Protein AF-A0A1V6BU90-F1 (afdb_monomer)

Structure (mmCIF, N/CA/C/O backbone):
data_AF-A0A1V6BU90-F1
#
_entry.id   AF-A0A1V6BU90-F1
#
loop_
_atom_site.group_PDB
_atom_site.id
_atom_site.type_symbol
_atom_site.label_atom_id
_atom_site.label_alt_id
_atom_site.label_comp_id
_atom_site.label_asym_id
_atom_site.label_entity_id
_atom_site.label_seq_id
_atom_site.pdbx_PDB_ins_code
_atom_site.Cartn_x
_atom_site.Cartn_y
_atom_site.Cartn_z
_atom_site.occupancy
_atom_site.B_iso_or_equiv
_atom_site.auth_seq_id
_atom_site.auth_comp_id
_atom_site.auth_asym_id
_atom_site.auth_atom_id
_atom_site.pdbx_PDB_model_num
ATOM 1 N N . MET A 1 1 ? 3.455 10.660 -8.938 1.00 81.81 1 MET A N 1
ATOM 2 C CA . MET A 1 1 ? 2.937 9.290 -8.800 1.00 81.81 1 MET A CA 1
ATOM 3 C C . MET A 1 1 ? 1.426 9.370 -8.844 1.00 81.81 1 MET A C 1
ATOM 5 O O . MET A 1 1 ? 0.867 10.224 -8.167 1.00 81.81 1 MET A O 1
ATOM 9 N N . THR A 1 2 ? 0.799 8.547 -9.671 1.00 91.94 2 THR A N 1
ATOM 10 C CA . THR A 1 2 ? -0.652 8.400 -9.817 1.00 91.94 2 THR A CA 1
ATOM 11 C C . THR A 1 2 ? -1.010 6.924 -9.713 1.00 91.94 2 THR A C 1
ATOM 13 O O . THR A 1 2 ? -0.186 6.069 -10.028 1.00 91.94 2 THR A O 1
ATOM 16 N N . THR A 1 3 ? -2.219 6.607 -9.256 1.00 93.06 3 THR A N 1
ATOM 17 C CA . THR A 1 3 ? -2.754 5.247 -9.387 1.00 93.06 3 THR A CA 1
ATOM 18 C C . THR A 1 3 ? -3.001 4.969 -10.864 1.00 93.06 3 THR A C 1
ATOM 20 O O . THR A 1 3 ? -3.596 5.796 -11.557 1.00 93.06 3 THR A O 1
ATOM 23 N N . ASN A 1 4 ? -2.540 3.816 -11.338 1.00 94.31 4 ASN A N 1
ATOM 24 C CA . ASN A 1 4 ? -2.739 3.404 -12.716 1.00 94.31 4 ASN A CA 1
ATOM 25 C C . ASN A 1 4 ? -4.240 3.292 -13.022 1.00 94.31 4 ASN A C 1
ATOM 27 O O . ASN A 1 4 ? -4.994 2.704 -12.251 1.00 94.31 4 ASN A O 1
ATOM 31 N N . SER A 1 5 ? -4.668 3.848 -14.153 1.00 91.69 5 SER A N 1
ATOM 32 C CA . SER A 1 5 ? -6.085 3.908 -14.530 1.00 91.69 5 SER A CA 1
ATOM 33 C C . SER A 1 5 ? -6.577 2.703 -15.335 1.00 91.69 5 SER A C 1
ATOM 35 O O . SER A 1 5 ? -7.775 2.595 -15.581 1.00 91.69 5 SER A O 1
ATOM 37 N N . LEU A 1 6 ? -5.677 1.816 -15.775 1.00 92.00 6 LEU A N 1
ATOM 38 C CA . LEU A 1 6 ? -6.030 0.647 -16.589 1.00 92.00 6 LEU A CA 1
ATOM 39 C C . LEU A 1 6 ? -6.380 -0.571 -15.733 1.00 92.00 6 LEU A C 1
ATOM 41 O O . LEU A 1 6 ? -7.173 -1.407 -16.157 1.00 92.00 6 LEU A O 1
ATOM 45 N N . ILE A 1 7 ? -5.761 -0.691 -14.557 1.00 92.88 7 ILE A N 1
ATOM 46 C CA . ILE A 1 7 ? -5.984 -1.796 -13.627 1.00 92.88 7 ILE A CA 1
ATOM 47 C C . ILE A 1 7 ? -6.564 -1.229 -12.340 1.00 92.88 7 ILE A C 1
ATOM 49 O O . ILE A 1 7 ? -5.882 -0.516 -11.603 1.00 92.88 7 ILE A O 1
ATOM 53 N N . GLU A 1 8 ? -7.818 -1.581 -12.066 1.00 95.62 8 GLU A N 1
ATOM 54 C CA . GLU A 1 8 ? -8.480 -1.197 -10.826 1.00 95.62 8 GLU A CA 1
ATOM 55 C C . GLU A 1 8 ? -7.755 -1.797 -9.613 1.00 95.62 8 GLU A C 1
ATOM 57 O O . GLU A 1 8 ? -7.413 -2.988 -9.614 1.00 95.62 8 GLU A O 1
ATOM 62 N N . PRO A 1 9 ? -7.521 -1.002 -8.554 1.00 97.00 9 PRO A N 1
ATOM 63 C CA . PRO A 1 9 ? -6.988 -1.532 -7.315 1.00 97.00 9 P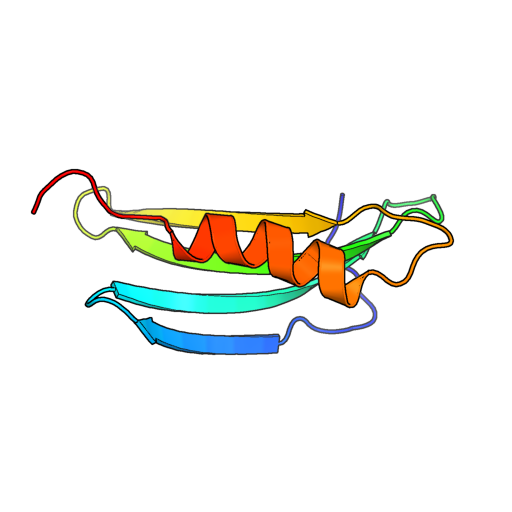RO A CA 1
ATOM 64 C C . PRO A 1 9 ? -7.944 -2.548 -6.689 1.00 97.00 9 PRO A C 1
ATOM 66 O O . PRO A 1 9 ? -9.136 -2.296 -6.516 1.00 97.00 9 PRO A O 1
ATOM 69 N N . SER A 1 10 ? -7.400 -3.686 -6.276 1.00 97.75 10 SER A N 1
ATOM 70 C CA . SER A 1 10 ? -8.129 -4.634 -5.434 1.00 97.75 10 SER A CA 1
ATOM 71 C C . SER A 1 10 ? -8.073 -4.184 -3.980 1.00 97.75 10 SER A C 1
ATOM 73 O O . SER A 1 10 ? -7.042 -3.666 -3.541 1.00 97.75 10 SER A O 1
ATOM 75 N N . TYR A 1 11 ? -9.127 -4.453 -3.213 1.00 98.00 11 TYR A N 1
ATOM 76 C CA . TYR A 1 11 ? -9.132 -4.230 -1.773 1.00 98.00 11 TYR A CA 1
ATOM 77 C C . TYR A 1 11 ? -9.646 -5.451 -1.013 1.00 98.00 11 TYR A C 1
ATOM 79 O O . TYR A 1 11 ? -10.403 -6.266 -1.545 1.00 98.00 11 TYR A O 1
ATOM 87 N N . ARG A 1 12 ? -9.245 -5.573 0.252 1.00 98.12 12 ARG A N 1
ATOM 88 C CA . ARG A 1 12 ? -9.798 -6.553 1.191 1.00 98.12 12 ARG A CA 1
ATOM 89 C C . ARG A 1 12 ? -9.793 -6.012 2.614 1.00 98.12 12 ARG A C 1
ATOM 91 O O . ARG A 1 12 ? -8.882 -5.286 3.004 1.00 98.12 12 ARG A O 1
ATOM 98 N N . TRP A 1 13 ? -10.782 -6.419 3.399 1.00 98.19 13 TRP A N 1
ATOM 99 C CA . TRP A 1 13 ? -10.788 -6.198 4.843 1.00 98.19 13 TRP A CA 1
ATOM 100 C C . TRP A 1 13 ? -9.808 -7.158 5.517 1.00 98.19 13 TRP A C 1
ATOM 102 O O . TRP A 1 13 ? -9.778 -8.349 5.197 1.00 98.19 13 TRP A O 1
ATOM 112 N N . VAL A 1 14 ? -9.000 -6.642 6.438 1.00 97.94 14 VAL A N 1
ATOM 113 C CA . VAL A 1 14 ? -7.977 -7.404 7.151 1.00 97.94 14 VAL A CA 1
ATOM 114 C C . VAL A 1 14 ? -8.151 -7.212 8.649 1.00 97.94 14 VAL A C 1
ATOM 116 O O . VAL A 1 14 ? -8.231 -6.087 9.135 1.00 97.94 14 VAL A O 1
ATOM 119 N N . ASN A 1 15 ? -8.172 -8.337 9.363 1.00 96.31 15 ASN A N 1
ATOM 120 C CA . ASN A 1 15 ? -8.042 -8.399 10.812 1.00 96.31 15 ASN A CA 1
ATOM 121 C C . ASN A 1 15 ? -6.692 -9.049 11.121 1.00 96.31 15 ASN A C 1
ATOM 123 O O . ASN A 1 15 ? -6.486 -10.218 10.788 1.00 96.31 15 ASN A O 1
ATOM 127 N N . TYR A 1 16 ? -5.765 -8.300 11.711 1.00 94.25 16 TYR A N 1
ATOM 128 C CA . TYR A 1 16 ? -4.414 -8.775 12.017 1.00 94.25 16 TYR A CA 1
ATOM 129 C C . TYR A 1 16 ? -3.873 -8.056 13.253 1.00 94.25 16 TYR A C 1
ATOM 131 O O . TYR A 1 16 ? -3.994 -6.840 13.333 1.00 94.25 16 TYR A O 1
ATOM 139 N N . ASN A 1 17 ? -3.292 -8.787 14.213 1.00 91.81 17 ASN A N 1
ATOM 140 C CA . ASN A 1 17 ? -2.772 -8.232 15.475 1.00 91.81 17 ASN A CA 1
ATOM 141 C C . ASN A 1 17 ? -3.748 -7.261 16.171 1.00 91.81 17 ASN A C 1
ATOM 143 O O . ASN A 1 17 ? -3.378 -6.145 16.512 1.00 91.81 17 ASN A O 1
ATOM 147 N N . ASN A 1 18 ? -5.017 -7.657 16.326 1.00 91.06 18 ASN A N 1
ATOM 148 C CA . ASN A 1 18 ? -6.097 -6.822 16.884 1.00 91.06 18 ASN A CA 1
ATOM 149 C C . ASN A 1 18 ? -6.367 -5.498 16.140 1.00 91.06 18 ASN A C 1
ATOM 151 O O . ASN A 1 18 ? -7.159 -4.682 16.602 1.00 91.06 18 ASN A O 1
ATOM 155 N N . ARG A 1 19 ? -5.785 -5.298 14.955 1.00 91.38 19 ARG A N 1
ATOM 156 C CA . ARG A 1 19 ? -6.021 -4.140 14.096 1.00 91.38 19 ARG A CA 1
ATOM 157 C C . ARG A 1 19 ? -6.972 -4.520 12.967 1.00 91.38 19 ARG A C 1
ATOM 159 O O . ARG A 1 19 ? -6.815 -5.567 12.335 1.00 91.38 19 ARG A O 1
ATOM 166 N N . GLN A 1 20 ? -7.945 -3.650 12.711 1.00 95.62 20 GLN A N 1
ATOM 167 C CA . GLN A 1 20 ? -8.853 -3.751 11.570 1.00 95.62 20 GLN A CA 1
ATOM 168 C C . GLN A 1 20 ? -8.500 -2.668 10.557 1.00 95.62 20 GLN A C 1
ATOM 170 O O . GLN A 1 20 ? -8.444 -1.488 10.904 1.00 95.62 20 GLN A O 1
ATOM 175 N N . PHE A 1 21 ? -8.255 -3.060 9.313 1.00 97.44 21 PHE A N 1
ATOM 176 C CA . PHE A 1 21 ? -7.908 -2.126 8.245 1.00 97.44 21 PHE A CA 1
ATOM 177 C C . PHE A 1 21 ? -8.317 -2.660 6.877 1.00 97.44 21 PHE A C 1
ATOM 179 O O . PHE A 1 21 ? -8.606 -3.847 6.706 1.00 97.44 21 PHE A O 1
ATOM 186 N N . VAL A 1 22 ? -8.333 -1.772 5.888 1.00 98.38 22 VAL A N 1
ATOM 187 C CA . VAL A 1 22 ? -8.468 -2.157 4.481 1.00 98.38 22 VAL A CA 1
ATOM 188 C C . VAL A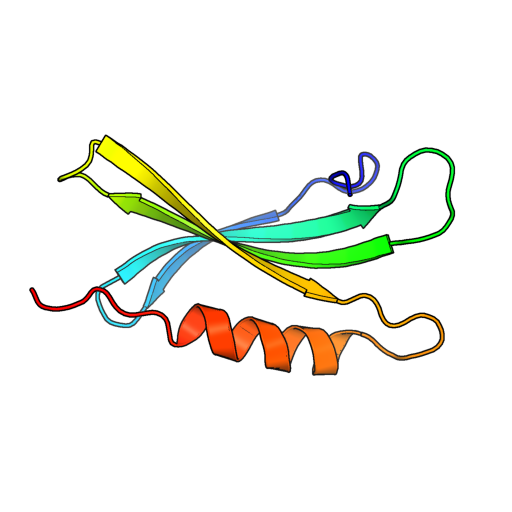 1 22 ? -7.073 -2.256 3.880 1.00 98.38 22 VAL A C 1
ATOM 190 O O . VAL A 1 22 ? -6.305 -1.300 3.938 1.00 98.38 22 VAL A O 1
ATOM 193 N N . GLU A 1 23 ? -6.742 -3.403 3.296 1.00 98.38 23 GLU A N 1
ATOM 194 C CA . GLU A 1 23 ? -5.565 -3.538 2.442 1.00 98.38 23 GLU A CA 1
ATOM 195 C C . GLU A 1 23 ? -5.972 -3.263 0.995 1.00 98.38 23 GLU A C 1
ATOM 197 O O . GLU A 1 23 ? -6.881 -3.914 0.480 1.00 98.38 23 GLU A O 1
ATOM 202 N N . ILE A 1 24 ? -5.283 -2.332 0.340 1.00 98.19 24 ILE A N 1
ATOM 203 C CA . ILE A 1 24 ? -5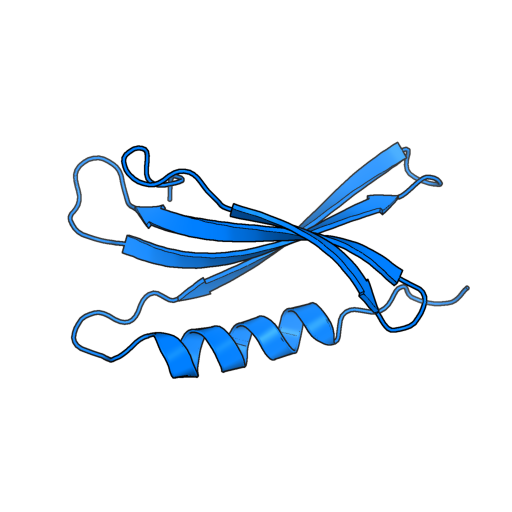.452 -2.000 -1.075 1.00 98.19 24 ILE A CA 1
ATOM 204 C C . ILE A 1 24 ? -4.176 -2.391 -1.814 1.00 98.19 24 ILE A C 1
ATOM 206 O O . ILE A 1 24 ? -3.070 -2.139 -1.340 1.00 98.19 24 ILE A O 1
ATOM 210 N N . ARG A 1 25 ? -4.313 -3.001 -2.988 1.00 97.88 25 ARG A N 1
ATOM 211 C CA . ARG A 1 25 ? -3.194 -3.317 -3.880 1.00 97.88 25 ARG A CA 1
ATOM 212 C C . ARG A 1 25 ? -3.495 -2.816 -5.271 1.00 97.88 25 ARG A C 1
ATOM 214 O O . ARG A 1 25 ? -4.599 -3.011 -5.772 1.00 97.88 25 ARG A O 1
ATOM 221 N N . GLY A 1 26 ? -2.490 -2.244 -5.911 1.00 97.06 26 GLY A N 1
ATOM 222 C CA . GLY A 1 26 ? -2.624 -1.752 -7.268 1.00 97.06 26 GLY A CA 1
ATOM 223 C C . GLY A 1 26 ? -1.282 -1.464 -7.908 1.00 97.06 26 GLY A C 1
ATOM 224 O O . GLY A 1 26 ? -0.218 -1.848 -7.408 1.00 97.06 26 GLY A O 1
ATOM 225 N N . LEU A 1 27 ? -1.356 -0.783 -9.042 1.00 96.81 27 LEU A N 1
ATOM 226 C CA . LEU A 1 27 ? -0.199 -0.274 -9.753 1.00 96.81 27 LEU A CA 1
ATOM 227 C C . LEU A 1 27 ? -0.193 1.247 -9.673 1.00 96.81 27 LEU A C 1
ATOM 229 O O . LEU A 1 27 ? -1.242 1.887 -9.710 1.00 96.81 27 LEU A O 1
ATOM 233 N N . TRP A 1 28 ? 0.997 1.814 -9.573 1.00 96.31 28 TRP A N 1
ATOM 234 C CA . TRP A 1 28 ? 1.238 3.238 -9.702 1.00 96.31 28 TRP A CA 1
ATOM 235 C C . TRP A 1 28 ? 2.019 3.514 -10.984 1.00 96.31 28 TRP A C 1
ATOM 237 O O . TRP A 1 28 ? 2.800 2.674 -11.443 1.00 96.31 28 TRP A O 1
ATOM 247 N N . ASP A 1 29 ? 1.831 4.703 -11.535 1.00 95.50 29 ASP A N 1
ATOM 248 C CA . ASP A 1 29 ? 2.565 5.228 -12.678 1.00 95.50 29 ASP A CA 1
ATOM 249 C C . ASP A 1 29 ? 2.878 6.726 -12.514 1.00 95.50 29 ASP A C 1
ATOM 251 O O . ASP A 1 29 ? 2.579 7.363 -11.493 1.00 95.50 29 ASP A O 1
ATOM 255 N N . VAL A 1 30 ? 3.586 7.288 -13.489 1.00 94.31 30 VAL A N 1
ATOM 256 C CA . VAL A 1 30 ? 3.841 8.724 -13.599 1.00 94.31 30 VAL A CA 1
ATOM 257 C C . VAL A 1 30 ? 3.228 9.214 -14.900 1.00 94.31 30 VAL A C 1
ATOM 259 O O . VAL A 1 30 ? 3.518 8.703 -15.978 1.00 94.31 30 VAL A O 1
ATOM 262 N N . LYS A 1 31 ? 2.382 10.241 -14.809 1.00 89.50 31 LYS A N 1
ATOM 263 C CA . LYS A 1 31 ? 1.789 10.874 -15.986 1.00 89.50 31 LYS A CA 1
ATOM 264 C C . LYS A 1 31 ? 2.884 11.358 -16.945 1.00 89.50 31 LYS A C 1
ATOM 266 O O . LYS A 1 31 ? 3.771 12.099 -16.533 1.00 89.50 31 LYS A O 1
ATOM 271 N N . ASN A 1 32 ? 2.744 11.008 -18.224 1.00 90.00 32 ASN A N 1
ATOM 272 C CA . ASN A 1 32 ? 3.682 11.334 -19.307 1.00 90.00 32 ASN A CA 1
ATOM 273 C C . ASN A 1 32 ? 5.085 10.717 -19.153 1.00 90.00 32 ASN A C 1
ATOM 275 O O . ASN A 1 32 ? 6.035 11.219 -19.749 1.00 90.00 32 ASN A O 1
ATOM 279 N N . ASP A 1 33 ? 5.218 9.638 -18.383 1.00 89.75 33 ASP A N 1
ATOM 280 C CA . ASP A 1 33 ? 6.466 8.895 -18.236 1.00 89.75 33 ASP A CA 1
ATOM 281 C C . ASP A 1 33 ? 6.181 7.381 -18.204 1.00 89.75 33 ASP A C 1
ATOM 283 O O . ASP A 1 33 ? 5.052 6.944 -17.990 1.00 89.75 33 ASP A O 1
ATOM 287 N N . PHE A 1 34 ? 7.205 6.562 -18.429 1.00 87.44 34 PHE A N 1
ATOM 288 C CA . PHE A 1 34 ? 7.126 5.097 -18.418 1.00 87.44 34 PHE A CA 1
ATOM 289 C C . PHE A 1 34 ? 7.450 4.494 -17.043 1.00 87.44 34 PHE A C 1
ATOM 291 O O . PHE A 1 34 ? 7.576 3.274 -16.899 1.00 87.44 34 PHE A O 1
ATOM 298 N N . MET A 1 35 ? 7.627 5.337 -16.024 1.00 93.50 35 MET A N 1
ATOM 299 C CA . MET A 1 35 ? 7.859 4.898 -14.654 1.00 93.50 35 MET A CA 1
ATOM 300 C C . MET A 1 35 ? 6.575 4.369 -14.015 1.00 93.50 35 MET A C 1
ATOM 302 O O . MET A 1 35 ? 5.518 4.988 -14.106 1.00 93.50 35 MET A O 1
ATOM 306 N N . GLY A 1 36 ? 6.696 3.244 -13.310 1.00 94.81 36 GLY A N 1
ATOM 307 C CA . GLY A 1 36 ? 5.598 2.639 -12.572 1.00 94.81 36 GLY A CA 1
ATOM 308 C C . GLY A 1 36 ? 6.014 1.398 -11.791 1.00 94.81 36 GLY A C 1
ATOM 309 O O . GLY A 1 36 ? 7.159 0.928 -11.864 1.00 94.81 36 GLY A O 1
ATOM 310 N N . GLY A 1 37 ? 5.071 0.840 -11.045 1.00 95.88 37 GLY A N 1
ATOM 311 C CA . GLY A 1 37 ? 5.300 -0.347 -10.235 1.00 95.88 37 GLY A CA 1
ATOM 312 C C . GLY A 1 37 ? 4.100 -0.724 -9.375 1.00 95.88 37 GLY A C 1
ATOM 313 O O . GLY A 1 37 ? 3.064 -0.074 -9.436 1.00 95.88 37 GLY A O 1
ATOM 314 N N . PRO A 1 38 ? 4.211 -1.796 -8.580 1.00 97.38 38 PRO A N 1
ATOM 315 C CA . PRO A 1 38 ? 3.173 -2.170 -7.637 1.00 97.38 38 PRO A CA 1
ATOM 316 C C . PRO A 1 38 ? 3.258 -1.346 -6.350 1.00 97.38 38 PRO A C 1
ATOM 318 O O . PRO A 1 38 ? 4.348 -0.934 -5.931 1.00 97.38 38 PRO A O 1
ATOM 321 N N . PHE A 1 39 ? 2.108 -1.182 -5.704 1.00 97.94 39 PHE A N 1
ATOM 322 C CA . PHE A 1 39 ? 1.994 -0.711 -4.328 1.00 97.94 39 PHE A CA 1
ATOM 323 C C . PHE A 1 39 ? 1.058 -1.612 -3.510 1.00 97.94 39 PHE A C 1
ATOM 325 O O . PHE A 1 39 ? 0.238 -2.360 -4.054 1.00 97.94 39 PHE A O 1
ATOM 332 N N . VAL A 1 40 ? 1.192 -1.523 -2.191 1.00 98.25 40 VAL A N 1
ATOM 333 C CA . VAL A 1 40 ? 0.248 -2.026 -1.194 1.00 98.25 40 VAL A CA 1
ATOM 334 C C . VAL A 1 40 ? 0.025 -0.931 -0.157 1.00 98.25 40 VAL A C 1
ATOM 336 O O . VAL A 1 40 ? 0.982 -0.299 0.285 1.00 98.25 40 VAL A O 1
ATOM 339 N N . ALA A 1 41 ? -1.227 -0.698 0.216 1.00 98.31 41 ALA A N 1
ATOM 340 C CA . ALA A 1 41 ? -1.600 0.296 1.207 1.00 98.31 41 ALA A CA 1
ATOM 341 C C . ALA A 1 41 ? -2.459 -0.326 2.308 1.00 98.31 41 ALA A C 1
ATOM 343 O O . ALA A 1 41 ? -3.336 -1.141 2.024 1.00 98.31 41 ALA A O 1
ATOM 344 N N . HIS A 1 42 ? -2.215 0.061 3.558 1.00 98.19 42 HIS A N 1
ATOM 345 C CA . HIS A 1 42 ? -3.081 -0.234 4.699 1.00 98.19 42 HIS A CA 1
ATOM 346 C C . HIS A 1 42 ? -3.800 1.045 5.116 1.00 98.19 42 HIS A C 1
ATOM 348 O O . HIS A 1 42 ? -3.150 2.034 5.452 1.00 98.19 42 HIS A O 1
ATOM 354 N N . CYS A 1 43 ? -5.129 1.020 5.099 1.00 98.12 43 CYS A N 1
ATOM 355 C CA . CYS A 1 43 ? -5.974 2.150 5.468 1.00 98.12 43 CYS A CA 1
ATOM 356 C C . CYS A 1 43 ? -6.666 1.864 6.802 1.00 98.12 43 CYS A C 1
ATOM 358 O O . CYS A 1 43 ? -7.525 0.980 6.886 1.00 98.12 43 CYS A O 1
ATOM 360 N N . PHE A 1 44 ? -6.311 2.634 7.824 1.00 96.94 44 PHE A N 1
ATOM 361 C CA . PHE A 1 44 ? -6.882 2.568 9.164 1.00 96.94 44 PHE A CA 1
ATOM 362 C C . PHE A 1 44 ? -7.806 3.762 9.379 1.00 96.94 44 PHE A C 1
ATOM 364 O O . PHE A 1 44 ? -7.435 4.895 9.076 1.00 96.94 44 PHE A O 1
ATOM 371 N N . TYR A 1 45 ? -8.994 3.523 9.927 1.00 94.44 45 TYR A N 1
ATOM 372 C CA . TYR A 1 45 ? -9.848 4.603 10.412 1.00 94.44 45 TYR A CA 1
ATOM 373 C C . TYR A 1 45 ? -9.577 4.825 11.899 1.00 94.44 45 TYR A C 1
ATOM 375 O O . TYR A 1 45 ? -9.904 3.966 12.720 1.00 94.44 45 TYR A O 1
ATOM 383 N N . ASP A 1 46 ? -8.980 5.966 12.238 1.00 91.25 46 ASP A N 1
ATOM 384 C CA . ASP A 1 46 ? -8.781 6.377 13.621 1.00 91.25 46 ASP A CA 1
ATOM 385 C C . ASP A 1 46 ? -10.002 7.167 14.104 1.00 91.25 46 ASP A C 1
ATOM 387 O O . ASP A 1 46 ? -10.270 8.296 13.681 1.00 91.25 46 ASP A O 1
ATOM 391 N N . LYS A 1 47 ? -10.750 6.553 15.023 1.00 87.88 47 LYS A N 1
ATOM 392 C CA . LYS A 1 47 ? -11.951 7.144 15.618 1.00 87.88 47 LYS A CA 1
ATOM 393 C C . LYS A 1 47 ? -11.633 8.339 16.513 1.00 87.88 47 LYS A C 1
ATOM 395 O O . LYS A 1 47 ? -12.465 9.237 16.595 1.00 87.88 47 LYS A O 1
ATOM 400 N N . ALA A 1 48 ? -10.479 8.349 17.184 1.00 90.38 48 ALA A N 1
ATOM 401 C CA . ALA A 1 48 ? -10.132 9.393 18.143 1.00 90.38 48 ALA A CA 1
ATOM 402 C C . ALA A 1 48 ? -9.839 10.719 17.434 1.00 90.38 48 ALA A C 1
ATOM 404 O O . ALA A 1 48 ? -10.347 11.764 17.836 1.00 90.38 48 ALA A O 1
ATOM 405 N N . SER A 1 49 ? -9.075 10.668 16.341 1.00 92.62 49 SER A N 1
ATOM 406 C CA . SER A 1 49 ? -8.769 11.844 15.517 1.00 92.62 49 SER A CA 1
ATOM 407 C C . SER A 1 49 ? -9.767 12.091 14.378 1.00 92.62 49 SER A C 1
ATOM 409 O O . SER A 1 49 ? -9.620 13.067 13.645 1.00 92.62 49 SER A O 1
ATOM 411 N N . GLN A 1 50 ? -10.770 11.218 14.212 1.00 95.19 50 GLN A N 1
ATOM 412 C CA . GLN A 1 50 ? -11.700 11.206 13.073 1.00 95.19 50 GLN A CA 1
ATOM 413 C C . GLN A 1 50 ? -10.983 11.252 11.713 1.00 95.19 50 GLN A C 1
ATOM 415 O O . GLN A 1 50 ? -11.463 11.876 10.764 1.00 95.19 50 GLN A O 1
ATOM 420 N N . SER A 1 51 ? -9.830 10.595 11.614 1.00 95.56 51 SER A N 1
ATOM 421 C CA . SER A 1 51 ? -8.976 10.635 10.431 1.00 95.56 51 SER A CA 1
ATOM 422 C C . SER A 1 51 ? -8.777 9.249 9.822 1.00 95.56 51 SER A C 1
ATOM 424 O O . SER A 1 51 ? -9.044 8.217 10.442 1.00 95.56 51 SER A O 1
ATOM 426 N N . VAL A 1 52 ? -8.326 9.223 8.568 1.00 96.19 52 VAL A N 1
ATOM 427 C CA . VAL A 1 52 ? -7.873 7.996 7.911 1.00 96.19 52 VAL A CA 1
ATOM 428 C C . VAL A 1 52 ? -6.359 8.056 7.814 1.00 96.19 52 VAL A C 1
ATOM 430 O O . VAL A 1 52 ? -5.809 8.947 7.166 1.00 96.19 52 VAL A O 1
ATOM 433 N N . VAL A 1 53 ? -5.692 7.092 8.438 1.00 96.31 53 VAL A N 1
ATOM 434 C CA . VAL A 1 53 ? -4.246 6.914 8.329 1.00 96.31 53 VAL A CA 1
ATOM 435 C C . VAL A 1 53 ? -3.979 5.881 7.245 1.00 96.31 53 VAL A C 1
ATOM 437 O O . VAL A 1 53 ? -4.455 4.748 7.325 1.00 96.31 53 VAL A O 1
ATOM 440 N N . VAL A 1 54 ? -3.225 6.278 6.221 1.00 97.50 54 VAL A N 1
ATOM 441 C CA . VAL A 1 54 ? -2.844 5.407 5.105 1.00 97.50 54 VAL A CA 1
ATOM 442 C C . VAL A 1 54 ? -1.343 5.174 5.148 1.00 97.50 54 VAL A C 1
ATOM 444 O O . VAL A 1 54 ? -0.557 6.114 5.035 1.00 97.50 54 VAL A O 1
ATOM 447 N N . LEU A 1 55 ? -0.947 3.914 5.291 1.00 97.75 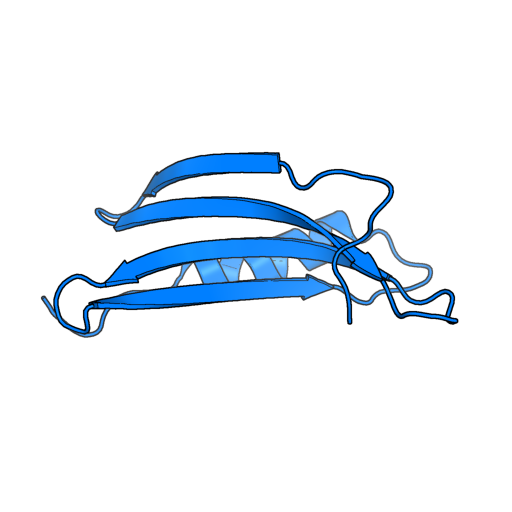55 LEU A N 1
ATOM 448 C CA . LEU A 1 55 ? 0.438 3.483 5.147 1.00 97.75 55 LEU A CA 1
ATOM 449 C C . LEU A 1 55 ? 0.603 2.882 3.762 1.00 97.75 55 LEU A C 1
ATOM 451 O O . LEU A 1 55 ? 0.036 1.828 3.489 1.00 97.75 55 LEU A O 1
ATOM 455 N N . GLU A 1 56 ? 1.369 3.534 2.893 1.00 97.75 56 GLU A N 1
ATOM 456 C CA . GLU A 1 56 ? 1.602 3.066 1.529 1.00 97.75 56 GLU A CA 1
ATOM 457 C C . GLU A 1 56 ? 3.048 2.605 1.348 1.00 97.75 56 GLU A C 1
ATOM 459 O O . GLU A 1 56 ? 4.003 3.334 1.615 1.00 97.75 56 GLU A O 1
ATOM 464 N N . ALA A 1 57 ? 3.202 1.379 0.858 1.00 97.94 57 ALA A N 1
ATOM 465 C CA . ALA A 1 57 ? 4.470 0.812 0.450 1.00 97.94 57 ALA A CA 1
ATOM 466 C C . ALA A 1 57 ? 4.455 0.575 -1.061 1.00 97.94 57 ALA A C 1
ATOM 468 O O . ALA A 1 57 ? 3.589 -0.121 -1.591 1.00 97.94 57 ALA A O 1
ATOM 469 N N . PHE A 1 58 ? 5.445 1.115 -1.763 1.00 97.06 58 PHE A N 1
ATOM 470 C CA . PHE A 1 58 ? 5.564 0.986 -3.211 1.00 97.06 58 PHE A CA 1
ATOM 471 C C . PHE A 1 58 ? 6.995 0.655 -3.616 1.00 97.06 58 PHE A C 1
ATOM 473 O O . PHE A 1 58 ? 7.950 0.891 -2.876 1.00 97.06 58 PHE A O 1
ATOM 480 N N . VAL A 1 59 ? 7.153 0.100 -4.817 1.00 97.56 59 VAL A N 1
ATOM 481 C CA . VAL A 1 59 ? 8.471 -0.259 -5.348 1.00 97.56 59 VAL A CA 1
ATOM 482 C C . VAL A 1 59 ? 8.685 0.343 -6.724 1.00 97.56 59 VAL A C 1
ATOM 484 O O . VAL A 1 59 ? 7.945 0.043 -7.661 1.00 97.56 59 VAL A O 1
ATOM 487 N N . TYR A 1 60 ? 9.779 1.092 -6.863 1.00 95.06 60 TYR A N 1
ATOM 488 C CA . TYR A 1 60 ? 10.396 1.402 -8.147 1.00 95.06 60 TYR A CA 1
ATOM 489 C C . TYR A 1 60 ? 11.658 0.553 -8.331 1.00 95.06 60 TYR A C 1
ATOM 491 O O . TYR A 1 60 ? 12.678 0.779 -7.689 1.00 95.06 60 TYR A O 1
ATOM 499 N N . ALA A 1 61 ? 11.582 -0.453 -9.200 1.00 94.75 61 ALA A N 1
ATOM 500 C CA . ALA A 1 61 ? 12.711 -1.332 -9.513 1.00 94.75 61 ALA A CA 1
ATOM 501 C C . ALA A 1 61 ? 12.662 -1.741 -10.996 1.00 94.75 61 ALA A C 1
ATOM 503 O O . ALA A 1 61 ? 12.249 -2.864 -11.322 1.00 94.75 61 ALA A O 1
ATOM 504 N N . PRO A 1 62 ? 12.984 -0.826 -11.930 1.00 91.81 62 PR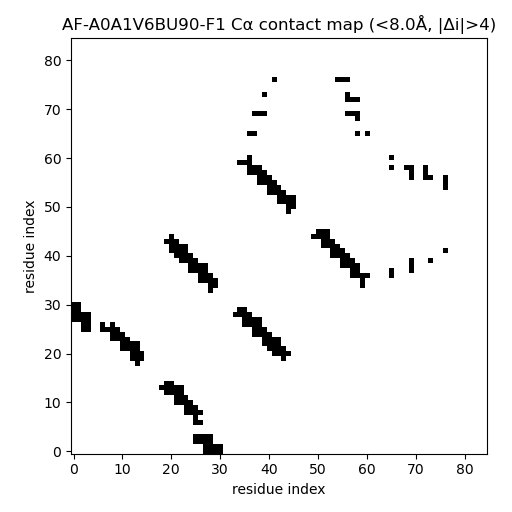O A N 1
ATOM 505 C CA . PRO A 1 62 ? 13.022 -1.144 -13.355 1.00 91.81 62 PRO A CA 1
ATOM 506 C C . PRO A 1 62 ? 14.032 -2.270 -13.613 1.00 91.81 62 PRO A C 1
ATOM 508 O O . PRO A 1 62 ? 15.025 -2.385 -12.903 1.00 91.81 62 PRO A O 1
ATOM 511 N N . LYS A 1 63 ? 13.776 -3.117 -14.618 1.00 92.56 63 LYS A N 1
ATOM 512 C CA . LYS A 1 63 ? 14.590 -4.301 -14.982 1.00 92.56 63 LYS A CA 1
ATOM 513 C C . LYS A 1 63 ? 14.610 -5.464 -13.974 1.00 92.56 63 LYS A C 1
ATOM 515 O O . LYS A 1 63 ? 15.014 -6.555 -14.357 1.00 92.56 63 LYS A O 1
ATOM 520 N N . TYR A 1 64 ? 14.127 -5.282 -12.743 1.00 95.38 64 TYR A N 1
ATOM 521 C CA . TYR A 1 64 ? 14.117 -6.342 -11.728 1.00 95.38 64 TYR A CA 1
ATOM 522 C C . TYR A 1 64 ? 12.710 -6.904 -11.444 1.00 95.38 64 TYR A C 1
ATOM 524 O O . TYR A 1 64 ? 11.716 -6.164 -11.526 1.00 95.38 64 TYR A O 1
ATOM 532 N N . PRO A 1 65 ? 12.599 -8.193 -11.056 1.00 95.62 65 PRO A N 1
ATOM 533 C CA . PRO A 1 65 ? 11.367 -8.768 -10.520 1.00 95.62 65 PRO A CA 1
ATOM 534 C C . PRO A 1 65 ? 10.950 -8.087 -9.207 1.00 95.62 65 PRO A C 1
ATOM 536 O O . PRO A 1 65 ? 11.643 -8.163 -8.196 1.00 95.62 65 PRO A O 1
ATOM 539 N N . LYS A 1 66 ? 9.781 -7.437 -9.205 1.00 95.69 66 LYS A N 1
ATOM 540 C CA . LYS A 1 66 ? 9.344 -6.552 -8.105 1.00 95.69 66 LYS A CA 1
ATOM 541 C C . LYS A 1 66 ? 8.714 -7.278 -6.920 1.00 95.69 66 LYS A C 1
ATOM 543 O O . LYS A 1 66 ? 8.639 -6.705 -5.842 1.00 95.69 66 LYS A O 1
ATOM 548 N N . ARG A 1 67 ? 8.287 -8.537 -7.089 1.00 95.44 67 ARG A N 1
ATOM 549 C CA . ARG A 1 67 ? 7.532 -9.288 -6.068 1.00 95.44 67 ARG A CA 1
ATOM 550 C C . ARG A 1 67 ? 8.248 -9.335 -4.715 1.00 95.44 67 ARG A C 1
ATOM 552 O O . ARG A 1 67 ? 7.623 -9.104 -3.690 1.00 95.44 67 A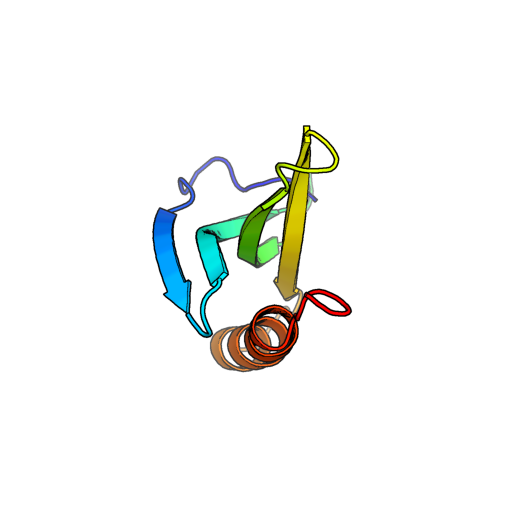RG A O 1
ATOM 559 N N . ASN A 1 68 ? 9.545 -9.649 -4.702 1.00 97.50 68 ASN A N 1
ATOM 560 C CA . ASN A 1 68 ? 10.291 -9.788 -3.448 1.00 97.50 68 ASN A CA 1
ATOM 561 C C . ASN A 1 68 ? 10.571 -8.430 -2.793 1.00 97.50 68 ASN A C 1
ATOM 563 O O . ASN A 1 68 ? 10.425 -8.320 -1.583 1.00 97.50 68 ASN A O 1
ATOM 567 N N . TYR A 1 69 ? 10.887 -7.398 -3.581 1.00 97.81 69 TYR A N 1
ATOM 568 C CA . TYR A 1 69 ? 11.008 -6.030 -3.068 1.00 97.81 69 TYR A CA 1
ATOM 569 C C . TYR A 1 69 ? 9.692 -5.545 -2.461 1.00 97.81 69 TYR A C 1
ATOM 571 O O . TYR A 1 69 ? 9.695 -4.985 -1.372 1.00 97.81 69 TYR A O 1
ATOM 579 N N . LEU A 1 70 ? 8.562 -5.825 -3.124 1.00 97.94 70 LEU A N 1
ATOM 580 C CA . LEU A 1 70 ? 7.247 -5.449 -2.615 1.00 97.94 70 LEU A CA 1
ATOM 581 C C . LEU A 1 70 ? 6.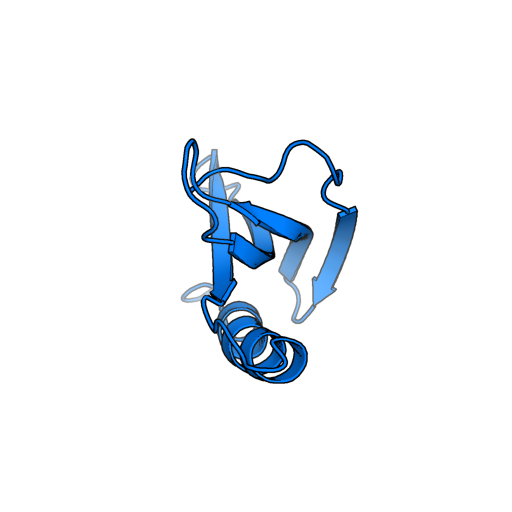975 -6.138 -1.279 1.00 97.94 70 LEU A C 1
ATOM 583 O O . LEU A 1 70 ? 6.591 -5.472 -0.332 1.00 97.94 70 LEU 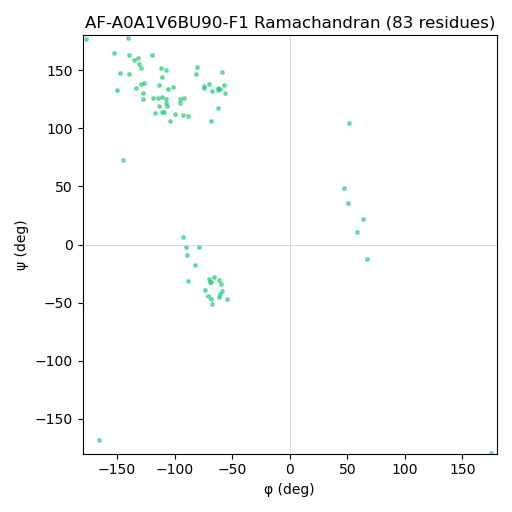A O 1
ATOM 587 N N . ARG A 1 71 ? 7.270 -7.440 -1.165 1.00 97.25 71 ARG A N 1
ATOM 588 C CA . ARG A 1 71 ? 7.139 -8.177 0.102 1.00 97.25 71 ARG A CA 1
ATOM 589 C C . ARG A 1 71 ? 8.006 -7.604 1.227 1.00 97.25 71 ARG A C 1
ATOM 591 O O . ARG A 1 71 ? 7.598 -7.663 2.381 1.00 97.25 71 ARG A O 1
ATOM 598 N N . GLN A 1 72 ? 9.190 -7.078 0.914 1.00 97.44 72 GLN A N 1
ATOM 599 C CA . GLN A 1 72 ? 10.061 -6.451 1.913 1.00 97.44 72 GLN A CA 1
ATOM 600 C C . GLN A 1 72 ? 9.442 -5.158 2.447 1.00 97.44 72 GLN A C 1
ATOM 602 O O . GLN A 1 72 ? 9.298 -5.018 3.656 1.00 97.44 72 GLN A O 1
ATOM 607 N N . VAL A 1 73 ? 9.015 -4.243 1.572 1.00 97.75 73 VAL A N 1
ATOM 608 C CA . VAL A 1 73 ? 8.392 -2.984 2.019 1.00 97.75 73 VAL A CA 1
ATOM 609 C C . VAL A 1 73 ? 7.010 -3.209 2.640 1.00 97.75 73 VAL A C 1
ATOM 611 O O . VAL A 1 73 ? 6.652 -2.549 3.608 1.00 97.75 73 VAL A O 1
ATOM 614 N N . GLU A 1 74 ? 6.270 -4.210 2.162 1.00 97.69 74 GLU A N 1
ATOM 615 C CA . GLU A 1 74 ? 5.015 -4.668 2.760 1.00 97.69 74 GLU A CA 1
ATOM 616 C C . GLU A 1 74 ? 5.220 -5.124 4.214 1.00 97.69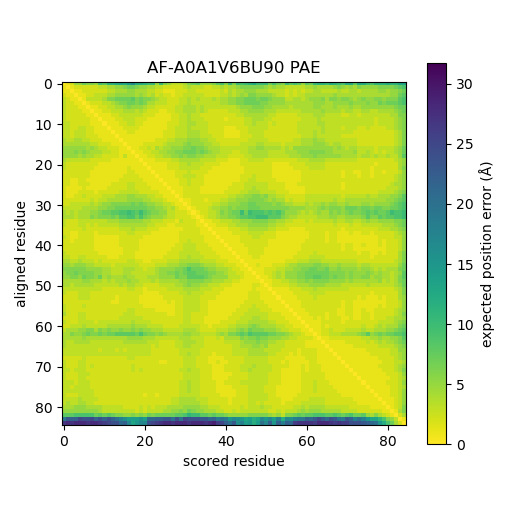 74 GLU A C 1
ATOM 618 O O . GLU A 1 74 ? 4.421 -4.793 5.085 1.00 97.69 74 GLU A O 1
ATOM 623 N N . SER A 1 75 ? 6.321 -5.824 4.513 1.00 97.25 75 SER A N 1
ATOM 624 C CA . SER A 1 75 ? 6.613 -6.265 5.885 1.00 97.25 75 SER A CA 1
ATOM 625 C C . SER A 1 75 ? 6.768 -5.100 6.871 1.00 97.25 75 SER A C 1
ATOM 627 O O . SER A 1 75 ? 6.392 -5.231 8.035 1.00 97.25 75 SER A O 1
ATOM 629 N N . ILE A 1 76 ? 7.239 -3.942 6.394 1.00 97.69 76 ILE A N 1
ATOM 630 C CA . ILE A 1 76 ? 7.408 -2.734 7.206 1.00 97.69 76 ILE A CA 1
ATOM 631 C C . ILE A 1 76 ? 6.037 -2.183 7.602 1.00 97.69 76 ILE A C 1
ATOM 633 O O . ILE A 1 76 ? 5.805 -1.929 8.781 1.00 97.69 76 ILE A O 1
ATOM 637 N N . ILE A 1 77 ? 5.092 -2.063 6.666 1.00 97.25 77 ILE A N 1
ATOM 638 C CA . ILE A 1 77 ? 3.757 -1.536 6.996 1.00 97.25 77 ILE A CA 1
ATOM 639 C C . ILE A 1 77 ? 2.946 -2.511 7.864 1.00 97.25 77 ILE A C 1
ATOM 641 O O . ILE A 1 77 ? 2.200 -2.075 8.734 1.00 97.25 77 ILE A O 1
ATOM 645 N N . TYR A 1 78 ? 3.165 -3.826 7.733 1.00 96.75 78 TYR A N 1
ATOM 646 C CA . TYR A 1 78 ? 2.578 -4.820 8.644 1.00 96.75 78 TYR A CA 1
ATOM 647 C C . TYR A 1 78 ? 3.101 -4.706 10.087 1.00 96.75 78 TYR A C 1
ATOM 649 O O . TYR A 1 78 ? 2.375 -5.044 11.029 1.00 96.75 78 TYR A O 1
ATOM 657 N N . SER A 1 79 ? 4.329 -4.206 10.270 1.00 95.38 79 SER A N 1
ATOM 658 C CA . SER A 1 79 ? 4.921 -3.955 11.591 1.00 95.38 79 SER A CA 1
ATOM 659 C C . SER A 1 79 ? 4.447 -2.669 12.272 1.00 95.38 79 SER A C 1
ATOM 661 O O . SER A 1 79 ? 4.852 -2.410 13.401 1.00 95.38 79 SER A O 1
ATOM 663 N N . PHE A 1 80 ? 3.599 -1.868 11.618 1.00 94.06 80 PHE A N 1
ATOM 664 C CA . PHE A 1 80 ? 2.983 -0.710 12.259 1.00 94.06 80 PHE A CA 1
ATOM 665 C C . PHE A 1 80 ? 2.212 -1.129 13.512 1.00 94.06 80 PHE A C 1
ATOM 667 O O . PHE A 1 80 ? 1.476 -2.106 13.478 1.00 94.06 80 PHE A O 1
ATOM 674 N N . GLU A 1 81 ? 2.335 -0.365 14.587 1.00 92.00 81 GLU A N 1
ATOM 675 C CA . GLU A 1 81 ? 1.541 -0.512 15.804 1.00 92.00 81 GLU A CA 1
ATOM 676 C C . GLU A 1 81 ? 1.190 0.890 16.307 1.00 92.00 81 GLU A C 1
ATOM 678 O O . GLU A 1 81 ? 1.973 1.834 16.149 1.00 92.00 81 GLU A O 1
ATOM 683 N N . TRP A 1 82 ? 0.017 1.033 16.919 1.00 88.81 82 TRP A N 1
ATOM 684 C CA . TRP A 1 82 ? -0.331 2.266 17.617 1.00 88.81 82 TRP A CA 1
ATOM 685 C C . TRP A 1 82 ? 0.526 2.384 18.881 1.00 88.81 82 TRP A C 1
ATOM 687 O O . TRP A 1 82 ? 0.747 1.396 19.582 1.00 88.81 82 TRP A O 1
ATOM 697 N N . GLN A 1 83 ? 1.038 3.583 19.177 1.00 84.94 83 GLN A N 1
ATOM 698 C CA . GLN A 1 83 ? 1.708 3.815 20.456 1.00 84.94 83 GLN A CA 1
ATOM 699 C C . GLN A 1 83 ? 0.665 3.760 21.572 1.00 84.94 83 GLN A C 1
ATOM 701 O O . GLN A 1 83 ? -0.090 4.712 21.721 1.00 84.94 83 GLN A O 1
ATOM 706 N N . ASN A 1 84 ? 0.682 2.661 22.332 1.00 64.06 84 ASN A N 1
ATOM 707 C CA . ASN A 1 84 ? -0.097 2.401 23.544 1.00 64.06 84 ASN A CA 1
ATOM 708 C C . ASN A 1 84 ? -1.616 2.639 23.405 1.00 64.06 84 ASN A C 1
ATOM 710 O O . ASN A 1 84 ? -2.090 3.772 23.484 1.00 64.06 84 ASN A O 1
ATOM 714 N N . GLU A 1 85 ? -2.377 1.546 23.318 1.00 51.06 85 GLU A N 1
ATOM 715 C CA . GLU A 1 85 ? -3.611 1.450 24.115 1.00 51.06 85 GLU A CA 1
ATOM 716 C C . GLU A 1 85 ? -3.249 1.096 25.564 1.00 51.06 85 GLU A C 1
ATOM 718 O O . GLU A 1 85 ? -2.322 0.270 25.751 1.00 51.06 85 GLU A O 1
#

Sequence (85 aa):
MTTNSLIEPSYRWVNYNNRQFVEIRGLWDVKNDFMGGPFVAHCFYDKASQSVVVLEAFVYAPKYPKRNYLRQVESIIYSFEWQNE

Nearest PDB structures (foldseek):
  6yfc-assembly1_AB  TM=4.953E-01  e=6.577E-01  Leviviridae sp.
  2qud-assembly1_B  TM=5.227E-01  e=1.661E+00  Pseudomonas phage PP7
  2ret-assembly1_G  TM=5.259E-01  e=2.638E+00  Vibrio vulnificus
  3ose-assembly1_A  TM=3.457E-01  e=1.975E+00  Homo sapiens
  5bw0-assembly3_F  TM=4.790E-01  e=7.924E+00  Pseudomonas aeruginosa PAO1

Foldseek 3Di:
DAFDPPDDWDWDWDCDPNATWIKIKGKDDDPPDPWIWIKIKTWHQDPVVRDIDIDMDTDGDPPDDCVVVRVVSVVVVSPDDDDDD

pLDDT: mean 94.13, std 6.65, range [51.06, 98.38]

Mean predicted aligned error: 3.3 Å

Solvent-accessible surface area (backbone atoms only — not comparable to full-atom values): 5194 Å² total; per-residue (Å²): 122,41,74,39,87,88,51,80,63,50,72,45,84,43,81,54,93,96,41,69,34,38,40,37,38,40,39,35,27,33,92,97,54,93,54,56,33,53,35,43,31,42,40,32,76,41,77,88,78,73,42,75,50,72,48,76,33,72,42,84,52,86,102,51,84,53,68,65,60,41,54,55,47,45,52,56,63,70,66,62,74,79,86,75,131

Secondary structure (DSSP, 8-state):
-EE-SSSPPEEEEEEETTEEEEEEEEEEE-TTSS-EEEEEEEEEEETTTTEEEEEEEE---TTS-HHHHHHHHHHHHHT---S--

Radius of gyration: 14.26 Å; Cα contacts (8 Å, |Δi|>4): 138; chains: 1; bounding box: 26×22×43 Å